Protein AF-R4MJN3-F1 (afdb_monomer_lite)

Organism: NCBI:txid1310114

Sequence (140 aa):
MLSAIGIVPSAPVLVPELAGAAAAELADLGAAVIAAASLLPKSWIAVGTGRADDVVRPTDVGTFAGFGADVRVGLAPQDGDGVAVPVELPLCALLTAWVRGQARPEARAQVHVYASDHGQPARGRQLRAASTGSPIRSGY

Secondary structure (DSSP, 8-state):
-----------GGGSHHHHGGGHHHHHHHHHHHHHHHHTS-SEEEEEEEESS-EEE-TT-EEEGGGGT---EEESS---SS--PPP----HHHHHHHHHHHHH-TT-EEEEEEEETTS-THHHHHHHHHHHHH-------

Structure (mmCIF, N/CA/C/O backbone):
data_AF-R4MJN3-F1
#
_entry.id   AF-R4MJN3-F1
#
loop_
_atom_site.group_PDB
_atom_site.id
_atom_site.type_symbol
_atom_site.label_atom_id
_atom_site.label_alt_id
_atom_site.label_comp_id
_atom_site.label_asym_id
_atom_site.label_entity_id
_atom_site.label_seq_id
_atom_site.pdbx_PDB_ins_code
_atom_site.Cartn_x
_atom_site.Cartn_y
_atom_site.Cartn_z
_atom_site.occupancy
_atom_site.B_iso_or_equiv
_atom_site.auth_seq_id
_atom_site.auth_comp_id
_atom_site.auth_asym_id
_atom_site.auth_atom_id
_atom_site.pdbx_PDB_model_num
ATOM 1 N N . MET A 1 1 ? 4.829 -14.846 13.605 1.00 60.59 1 MET A N 1
ATOM 2 C CA . MET A 1 1 ? 3.644 -15.647 13.226 1.00 60.59 1 MET A CA 1
ATOM 3 C C . MET A 1 1 ? 2.755 -14.814 12.323 1.00 60.59 1 MET A C 1
ATOM 5 O O . MET A 1 1 ? 2.582 -13.635 12.602 1.00 60.59 1 MET A O 1
ATOM 9 N N . LEU A 1 2 ? 2.220 -15.413 11.259 1.00 74.44 2 LEU A N 1
ATOM 10 C CA . LEU A 1 2 ? 1.225 -14.787 10.386 1.00 74.44 2 LEU A CA 1
ATOM 11 C C . LEU A 1 2 ? -0.151 -14.864 11.063 1.00 74.44 2 LEU A C 1
ATOM 13 O O . LEU A 1 2 ? -0.601 -15.964 11.370 1.00 74.44 2 LEU A O 1
ATOM 17 N N . SER A 1 3 ? -0.791 -13.721 11.318 1.00 85.75 3 SER A N 1
ATOM 18 C CA . SER A 1 3 ? -2.069 -13.650 12.049 1.00 85.75 3 SER A CA 1
ATOM 19 C C . SER A 1 3 ? -3.264 -13.216 11.197 1.00 85.75 3 SER A C 1
ATOM 21 O O . SER A 1 3 ? -4.397 -13.487 11.578 1.00 85.75 3 SER A O 1
ATOM 23 N N . ALA A 1 4 ? -3.029 -12.565 10.055 1.00 88.25 4 ALA A N 1
ATOM 24 C CA . ALA A 1 4 ? -4.064 -12.133 9.120 1.00 88.25 4 ALA A CA 1
ATOM 25 C C . ALA A 1 4 ? -3.477 -11.956 7.710 1.00 88.25 4 ALA A C 1
ATOM 27 O O . ALA A 1 4 ? -2.270 -11.753 7.559 1.00 88.25 4 ALA A O 1
ATOM 28 N N . ILE A 1 5 ? -4.331 -12.030 6.686 1.00 89.56 5 ILE A N 1
ATOM 29 C CA . ILE A 1 5 ? -3.978 -11.808 5.277 1.00 89.56 5 ILE A CA 1
ATOM 30 C C . ILE A 1 5 ? -5.045 -10.900 4.661 1.00 89.56 5 ILE A C 1
ATOM 32 O O . ILE A 1 5 ? -6.235 -11.154 4.832 1.00 89.56 5 ILE A O 1
ATOM 36 N N . GLY A 1 6 ? -4.616 -9.872 3.929 1.00 88.94 6 GLY A N 1
ATOM 37 C CA . GLY A 1 6 ? -5.474 -9.034 3.091 1.00 88.94 6 GLY A CA 1
ATOM 38 C C . GLY A 1 6 ? -4.979 -9.052 1.647 1.00 88.94 6 GLY A C 1
ATOM 39 O O . GLY A 1 6 ? -3.772 -9.094 1.411 1.00 88.94 6 GLY A O 1
ATOM 40 N N . ILE A 1 7 ? -5.903 -9.035 0.686 1.00 87.81 7 ILE A N 1
ATOM 41 C CA . ILE A 1 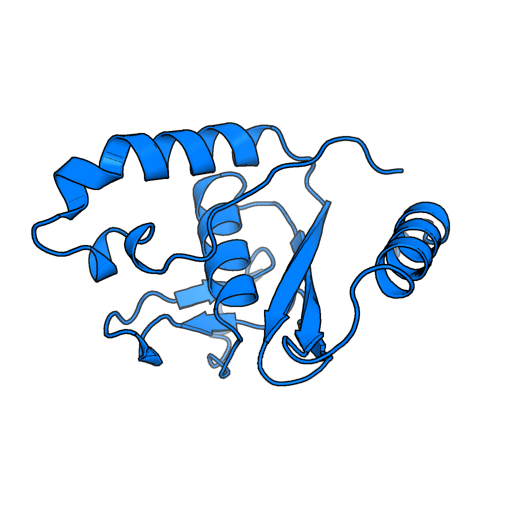7 ? -5.593 -8.926 -0.744 1.00 87.81 7 ILE A CA 1
ATOM 42 C C . ILE A 1 7 ? -6.143 -7.590 -1.223 1.00 87.81 7 ILE A C 1
ATOM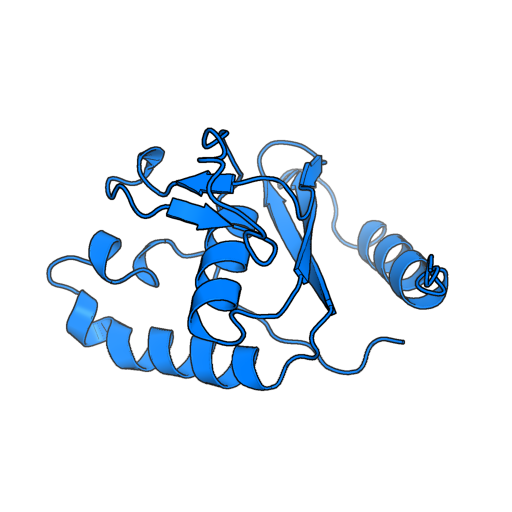 44 O O . ILE A 1 7 ? -7.331 -7.317 -1.064 1.00 87.81 7 ILE A O 1
ATOM 48 N N . VAL A 1 8 ? -5.273 -6.766 -1.799 1.00 87.25 8 VAL A N 1
ATOM 49 C CA . VAL A 1 8 ? -5.613 -5.427 -2.282 1.00 87.25 8 VAL A CA 1
ATOM 50 C C . VAL A 1 8 ? -5.380 -5.373 -3.792 1.00 87.25 8 VAL A C 1
ATOM 52 O O . VAL A 1 8 ? -4.326 -5.825 -4.248 1.00 87.25 8 VAL A O 1
ATOM 55 N N . PRO A 1 9 ? -6.319 -4.828 -4.587 1.00 84.75 9 PRO A N 1
ATOM 56 C CA . PRO A 1 9 ? -6.078 -4.584 -6.003 1.00 84.75 9 PRO A CA 1
ATOM 57 C C . PRO A 1 9 ? -4.886 -3.639 -6.196 1.00 84.75 9 PRO A C 1
ATOM 59 O O . PRO A 1 9 ? -4.833 -2.573 -5.591 1.00 84.75 9 PRO A O 1
ATOM 62 N N . SER A 1 10 ? -3.946 -3.981 -7.081 1.00 79.56 10 SER A N 1
ATOM 63 C CA . SER A 1 10 ? -2.810 -3.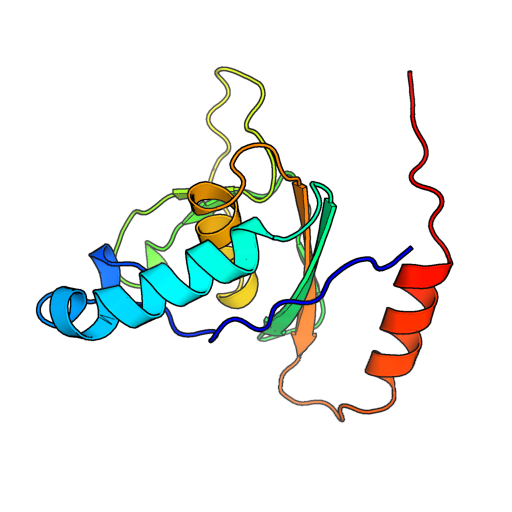102 -7.402 1.00 79.56 10 SER A CA 1
ATOM 64 C C . SER A 1 10 ? -3.185 -2.030 -8.442 1.00 79.56 10 SER A C 1
ATOM 66 O O . SER A 1 10 ? -2.459 -1.829 -9.414 1.00 79.56 10 SER A O 1
ATOM 68 N N . ALA A 1 11 ? -4.340 -1.378 -8.275 1.00 83.62 11 ALA A N 1
ATOM 69 C CA . ALA A 1 11 ? -4.867 -0.381 -9.205 1.00 83.62 11 ALA A CA 1
ATOM 70 C C . ALA A 1 11 ? -4.705 1.042 -8.625 1.00 83.62 11 ALA A C 1
ATOM 72 O O . ALA A 1 11 ? -5.240 1.302 -7.546 1.00 83.62 11 ALA A O 1
ATOM 73 N N . PRO A 1 12 ? -4.020 1.985 -9.312 1.00 82.50 12 PRO A N 1
ATOM 74 C CA . PRO A 1 12 ? -3.791 3.336 -8.782 1.00 82.50 12 PRO A CA 1
ATOM 75 C C . PRO A 1 12 ? -5.087 4.115 -8.533 1.00 82.50 12 PRO A C 1
ATOM 77 O O . PRO A 1 12 ? -5.135 4.956 -7.649 1.00 82.50 12 PRO A O 1
ATOM 80 N N . VAL A 1 13 ? -6.151 3.785 -9.269 1.00 86.38 13 VAL A N 1
ATOM 81 C CA . VAL A 1 13 ? -7.490 4.387 -9.159 1.00 86.38 13 VAL A CA 1
ATOM 82 C C . VAL A 1 13 ? -8.149 4.182 -7.779 1.00 86.38 13 VAL A C 1
ATOM 84 O O . VAL A 1 13 ? -9.164 4.797 -7.488 1.00 86.38 13 VAL A O 1
ATOM 87 N N . LEU A 1 14 ? -7.584 3.338 -6.904 1.00 86.88 14 LEU A N 1
ATOM 88 C CA . LEU A 1 14 ? -7.994 3.280 -5.495 1.00 86.88 14 LEU A CA 1
ATOM 89 C C . LEU A 1 14 ? -7.655 4.566 -4.727 1.00 86.88 14 LEU A C 1
ATOM 91 O O . LEU A 1 14 ? -8.289 4.847 -3.714 1.00 86.88 14 LEU A O 1
ATOM 95 N N . VAL A 1 15 ? -6.667 5.332 -5.195 1.00 90.62 15 VAL A N 1
ATOM 96 C CA . VAL A 1 15 ? -6.314 6.647 -4.658 1.00 90.62 15 VAL A CA 1
ATOM 97 C C . VAL A 1 15 ? -7.288 7.675 -5.253 1.00 90.62 15 VAL A C 1
ATOM 99 O O . VAL A 1 15 ? -7.281 7.853 -6.475 1.00 90.62 15 VAL A O 1
ATOM 102 N N . PRO A 1 16 ? -8.124 8.357 -4.445 1.00 88.69 16 PRO A N 1
ATOM 103 C CA . PRO A 1 16 ? -9.161 9.261 -4.951 1.00 88.69 16 PRO A CA 1
ATOM 104 C C . PRO A 1 16 ? -8.627 10.349 -5.890 1.00 88.69 16 PRO A C 1
ATOM 106 O O . PRO A 1 16 ? -9.242 10.653 -6.910 1.00 88.69 16 PRO A O 1
ATOM 109 N N . GLU A 1 17 ? -7.442 10.879 -5.591 1.00 90.69 17 GLU A N 1
ATOM 110 C CA . GLU A 1 17 ? -6.749 11.899 -6.378 1.00 90.69 17 GLU A CA 1
ATOM 111 C C . GLU A 1 17 ? -6.363 11.410 -7.783 1.00 90.69 17 GLU A C 1
ATOM 113 O O . GLU A 1 17 ? -6.220 12.220 -8.697 1.00 90.69 17 GLU A O 1
ATOM 118 N N . LEU A 1 18 ? -6.230 10.093 -7.975 1.00 89.19 18 LEU A N 1
ATOM 119 C CA . LEU A 1 18 ? -5.953 9.460 -9.267 1.00 89.19 18 LEU A CA 1
ATOM 120 C C . LEU A 1 18 ? -7.224 8.993 -9.992 1.00 89.19 18 LEU A C 1
ATOM 122 O O . LEU A 1 18 ? -7.176 8.721 -11.190 1.00 89.19 18 LEU A O 1
ATOM 126 N N . ALA A 1 19 ? -8.356 8.888 -9.292 1.00 85.31 19 ALA A N 1
ATOM 127 C CA . ALA A 1 19 ? -9.618 8.415 -9.861 1.00 85.31 19 ALA A CA 1
ATOM 128 C C . ALA A 1 19 ? -10.406 9.504 -10.606 1.00 85.31 19 ALA A C 1
ATOM 130 O O . ALA A 1 19 ? -11.250 9.194 -11.450 1.00 85.31 19 ALA A O 1
ATOM 131 N N . GLY A 1 20 ? -10.136 10.781 -10.318 1.00 86.75 20 GLY A N 1
ATOM 132 C CA . GLY A 1 20 ? -10.794 11.909 -10.975 1.00 86.75 20 GLY A CA 1
ATOM 133 C C . GLY A 1 20 ? -12.321 11.817 -10.884 1.00 86.75 20 GLY A C 1
ATOM 134 O O . GLY A 1 20 ? -12.878 11.625 -9.805 1.00 86.75 20 GLY A O 1
ATOM 135 N N . ALA A 1 21 ? -13.011 11.918 -12.024 1.00 86.56 21 ALA A N 1
ATOM 136 C CA . ALA A 1 21 ? -14.475 11.849 -12.076 1.00 86.56 21 ALA A CA 1
ATOM 137 C C . ALA A 1 21 ? -15.055 10.499 -11.602 1.00 86.56 21 ALA A C 1
ATOM 139 O O . ALA A 1 21 ? -16.191 10.463 -11.139 1.00 86.56 21 ALA A O 1
ATOM 140 N N . ALA A 1 22 ? -14.279 9.410 -11.665 1.00 84.81 22 ALA A N 1
ATOM 141 C CA . ALA A 1 22 ? -14.705 8.080 -11.227 1.00 84.81 22 ALA A CA 1
ATOM 142 C C . ALA A 1 22 ? -14.506 7.843 -9.717 1.00 84.81 22 ALA A C 1
ATOM 144 O O . ALA A 1 22 ? -14.846 6.775 -9.212 1.00 84.81 22 ALA A O 1
ATOM 145 N N . ALA A 1 23 ? -13.972 8.817 -8.967 1.00 84.75 23 ALA A N 1
ATOM 146 C CA . ALA A 1 23 ? -13.695 8.655 -7.539 1.00 84.75 23 ALA A CA 1
ATOM 147 C C . ALA A 1 23 ? -14.936 8.240 -6.734 1.00 84.75 23 ALA A C 1
ATOM 149 O O . ALA A 1 23 ? -14.837 7.400 -5.844 1.00 84.75 23 ALA A O 1
ATOM 150 N N . ALA A 1 24 ? -16.109 8.786 -7.073 1.00 85.31 24 ALA A N 1
ATOM 151 C CA . ALA A 1 24 ? -17.364 8.428 -6.416 1.00 85.31 24 ALA A CA 1
ATOM 152 C C . ALA A 1 24 ? -17.776 6.970 -6.690 1.00 85.31 24 ALA A C 1
ATOM 154 O O . ALA A 1 24 ? -18.257 6.295 -5.787 1.00 85.31 24 ALA A O 1
ATOM 155 N N . GLU A 1 25 ? -17.545 6.468 -7.906 1.00 88.69 25 GLU A N 1
ATOM 156 C CA . GLU A 1 25 ? -17.866 5.086 -8.290 1.00 88.69 25 GLU A CA 1
ATOM 157 C C . GLU A 1 25 ? -16.954 4.068 -7.589 1.00 88.69 25 GLU A C 1
ATOM 159 O O . GLU A 1 25 ? -17.374 2.952 -7.289 1.00 88.69 25 GLU A O 1
ATOM 164 N N . LEU A 1 26 ? -15.706 4.453 -7.303 1.00 89.12 26 LEU A N 1
ATOM 165 C CA . LEU A 1 26 ? -14.724 3.600 -6.631 1.00 89.12 26 LEU A CA 1
ATOM 166 C C . LEU A 1 26 ? -14.643 3.810 -5.114 1.00 89.12 26 LEU A C 1
ATOM 168 O O . LEU A 1 26 ? -13.900 3.085 -4.447 1.00 89.12 26 LEU A O 1
ATOM 172 N N . ALA A 1 27 ? -15.405 4.753 -4.556 1.00 89.31 27 ALA A N 1
ATOM 173 C CA . ALA A 1 27 ? -15.360 5.086 -3.135 1.00 89.31 27 ALA A CA 1
ATOM 174 C C . ALA A 1 27 ? -15.645 3.863 -2.249 1.00 89.31 27 ALA A C 1
ATOM 176 O O . ALA A 1 27 ? -14.895 3.600 -1.307 1.00 89.31 27 ALA A O 1
ATOM 177 N N . ASP A 1 28 ? -16.658 3.067 -2.600 1.00 91.00 28 ASP A N 1
ATOM 178 C CA . ASP A 1 28 ? -17.023 1.859 -1.853 1.00 91.00 28 ASP A CA 1
ATOM 179 C C . ASP A 1 28 ? -15.920 0.792 -1.907 1.00 91.00 28 ASP A C 1
ATOM 181 O O . ASP A 1 28 ? -15.633 0.133 -0.905 1.00 91.00 28 ASP A O 1
ATOM 185 N N . LEU A 1 29 ? -15.243 0.650 -3.053 1.00 90.88 29 LEU A N 1
ATOM 186 C CA . LEU A 1 29 ? -14.115 -0.272 -3.198 1.00 90.88 29 LEU A CA 1
ATOM 187 C C . LEU A 1 29 ? -12.917 0.179 -2.350 1.00 90.88 29 LEU A C 1
ATOM 189 O O . LEU A 1 29 ? -12.322 -0.636 -1.641 1.00 90.88 29 LEU A O 1
ATOM 193 N N . GLY A 1 30 ? -12.578 1.470 -2.393 1.00 92.50 30 GLY A N 1
ATOM 194 C CA . GLY A 1 30 ? -11.529 2.054 -1.557 1.00 92.50 30 GLY A CA 1
ATOM 195 C C . GLY A 1 30 ? -11.832 1.882 -0.067 1.00 92.50 30 GLY A C 1
ATOM 196 O O . GLY A 1 30 ? -10.977 1.419 0.691 1.00 92.50 30 GLY A O 1
ATOM 197 N N . ALA A 1 31 ? -13.072 2.154 0.345 1.00 93.81 31 ALA A N 1
ATOM 198 C CA . ALA A 1 31 ? -13.531 1.968 1.717 1.00 93.81 31 ALA A CA 1
ATOM 199 C C . ALA A 1 31 ? -13.434 0.501 2.163 1.00 93.81 31 ALA A C 1
ATOM 201 O O . ALA A 1 31 ? -12.947 0.227 3.260 1.00 93.81 31 ALA A O 1
ATOM 202 N N . ALA A 1 32 ? -13.820 -0.451 1.308 1.00 94.50 32 ALA A N 1
ATOM 203 C CA . ALA A 1 32 ? -13.711 -1.878 1.603 1.00 94.50 32 ALA A CA 1
ATOM 204 C C . ALA A 1 32 ? -12.249 -2.328 1.777 1.00 94.50 32 ALA A C 1
ATOM 206 O O . ALA A 1 32 ? -11.939 -3.081 2.703 1.00 94.50 32 ALA A O 1
ATOM 207 N N . VAL A 1 33 ? -11.336 -1.835 0.932 1.00 94.81 33 VAL A N 1
ATOM 208 C CA . VAL A 1 33 ? -9.890 -2.093 1.050 1.00 94.81 33 VAL A CA 1
ATOM 209 C C . VAL A 1 33 ? -9.343 -1.560 2.374 1.00 94.81 33 VAL A C 1
ATOM 211 O O . VAL A 1 33 ? -8.657 -2.290 3.093 1.00 94.81 33 VAL A O 1
ATOM 214 N N . ILE A 1 34 ? -9.662 -0.310 2.720 1.00 95.81 34 ILE A N 1
ATOM 215 C CA . ILE A 1 34 ? -9.211 0.327 3.965 1.00 95.81 34 ILE A CA 1
ATOM 216 C C . ILE A 1 34 ? -9.777 -0.422 5.178 1.00 95.81 34 ILE A C 1
ATOM 218 O O . ILE A 1 34 ? -9.038 -0.734 6.113 1.00 95.81 34 ILE A O 1
ATOM 222 N N . ALA A 1 35 ? -11.061 -0.787 5.143 1.00 95.25 35 ALA A N 1
ATOM 223 C CA . ALA A 1 35 ? -11.708 -1.552 6.201 1.00 95.25 35 ALA A CA 1
ATOM 224 C C . ALA A 1 35 ? -11.042 -2.923 6.399 1.00 95.25 35 ALA A C 1
ATOM 226 O O . ALA A 1 35 ? -10.706 -3.279 7.528 1.00 95.25 35 ALA A O 1
ATOM 227 N N . ALA A 1 36 ? -10.770 -3.665 5.323 1.00 93.69 36 ALA A N 1
ATOM 228 C CA . ALA A 1 36 ? -10.076 -4.948 5.400 1.00 93.69 36 ALA A CA 1
ATOM 229 C C . ALA A 1 36 ? -8.651 -4.799 5.960 1.00 93.69 36 ALA A C 1
ATOM 231 O O . ALA A 1 36 ? -8.249 -5.545 6.854 1.00 93.69 36 ALA A O 1
ATOM 232 N N . ALA A 1 37 ? -7.897 -3.804 5.488 1.00 94.81 37 ALA A N 1
ATOM 233 C CA . ALA A 1 37 ? -6.540 -3.540 5.957 1.00 94.81 37 ALA A CA 1
ATOM 234 C C . ALA A 1 37 ? -6.492 -3.089 7.425 1.00 94.81 37 ALA A C 1
ATOM 236 O O . ALA A 1 37 ? -5.518 -3.366 8.127 1.00 94.81 37 ALA A O 1
ATOM 237 N N . SER A 1 38 ? -7.558 -2.459 7.927 1.00 95.19 38 SER A N 1
ATOM 238 C CA . SER A 1 38 ? -7.663 -2.079 9.337 1.00 95.19 38 SER A CA 1
ATOM 239 C C . SER A 1 38 ? -7.664 -3.301 10.261 1.00 95.19 38 SER A C 1
ATOM 241 O O . SER A 1 38 ? -7.287 -3.195 11.421 1.00 95.19 38 SER A O 1
ATOM 243 N N . LEU A 1 39 ? -8.001 -4.495 9.773 1.00 94.56 39 LEU A N 1
ATOM 244 C CA . LEU A 1 39 ? -7.979 -5.721 10.576 1.00 94.56 39 LEU A CA 1
ATOM 245 C C . LEU A 1 39 ? -6.567 -6.319 10.723 1.00 94.56 39 LEU A C 1
ATOM 247 O O . LEU A 1 39 ? -6.370 -7.248 11.507 1.00 94.56 39 LEU A O 1
ATOM 251 N N . LEU A 1 40 ? -5.577 -5.803 9.985 1.00 95.00 40 LEU A N 1
ATOM 252 C CA . LEU A 1 40 ? -4.205 -6.309 10.002 1.00 95.00 40 LEU A CA 1
ATOM 253 C C . LEU A 1 40 ? -3.432 -5.856 11.260 1.00 95.00 40 LEU A C 1
ATOM 255 O O . LEU A 1 40 ? -3.692 -4.778 11.804 1.00 95.00 40 LEU A O 1
ATOM 259 N N . PRO A 1 41 ? -2.449 -6.654 11.732 1.00 93.88 41 PRO A N 1
ATOM 260 C CA . PRO A 1 41 ? -1.589 -6.299 12.869 1.00 93.88 41 PRO A CA 1
ATOM 261 C C . PRO A 1 41 ? -0.667 -5.112 12.547 1.00 93.88 41 PRO A C 1
ATOM 263 O O . PRO A 1 41 ? -0.584 -4.689 11.410 1.00 93.88 41 PRO A O 1
ATOM 266 N N . LYS A 1 42 ? 0.113 -4.593 13.503 1.00 94.06 42 LYS A N 1
ATOM 267 C CA . LYS A 1 42 ? 1.006 -3.432 13.260 1.00 94.06 42 LYS A CA 1
ATOM 268 C C . LYS A 1 42 ? 2.251 -3.716 12.400 1.00 94.06 42 LYS A C 1
ATOM 270 O O . LYS A 1 42 ? 2.977 -2.782 12.084 1.00 94.06 42 LYS A O 1
ATOM 275 N N . SER A 1 43 ? 2.543 -4.969 12.054 1.00 94.00 43 SER A N 1
ATOM 276 C CA . SER A 1 43 ? 3.714 -5.348 11.248 1.00 94.00 43 SER A CA 1
ATOM 277 C C . SER A 1 43 ? 3.257 -6.081 9.995 1.00 94.00 43 SER A C 1
ATOM 279 O O . SER A 1 43 ? 2.603 -7.120 10.094 1.00 94.00 43 SER A O 1
ATOM 281 N N . TRP A 1 44 ? 3.540 -5.500 8.830 1.00 95.44 44 TRP A N 1
ATOM 282 C CA . TRP A 1 44 ? 3.072 -5.978 7.532 1.00 95.44 44 TRP A CA 1
ATOM 283 C C . TRP A 1 44 ? 4.244 -6.472 6.691 1.00 95.44 44 TRP A C 1
ATOM 285 O O . TRP A 1 44 ? 5.295 -5.834 6.615 1.00 95.44 44 TRP A O 1
ATOM 295 N N . ILE A 1 45 ? 4.017 -7.587 6.005 1.00 95.06 45 ILE A N 1
ATOM 296 C CA . ILE A 1 45 ? 4.838 -8.034 4.885 1.00 95.06 45 ILE A CA 1
ATOM 297 C C . ILE A 1 45 ? 3.922 -7.992 3.668 1.00 95.06 45 ILE A C 1
ATOM 299 O O . ILE A 1 45 ? 3.002 -8.803 3.557 1.00 95.06 45 ILE A O 1
ATOM 303 N N . ALA A 1 46 ? 4.141 -7.021 2.791 1.00 94.75 46 ALA A N 1
ATOM 304 C CA . ALA A 1 46 ? 3.426 -6.923 1.532 1.00 94.75 46 ALA A CA 1
ATOM 305 C C . ALA A 1 46 ? 4.199 -7.651 0.437 1.00 94.75 46 ALA A C 1
ATOM 307 O O . ALA A 1 46 ? 5.430 -7.666 0.421 1.00 94.75 46 ALA A O 1
ATOM 308 N N . VAL A 1 47 ? 3.461 -8.251 -0.488 1.00 93.44 47 VAL A N 1
ATOM 309 C CA . VAL A 1 47 ? 4.020 -8.942 -1.645 1.00 93.44 47 VAL A CA 1
ATOM 310 C C . VAL A 1 47 ? 3.338 -8.399 -2.885 1.00 93.44 47 VAL A C 1
ATOM 312 O O . VAL A 1 47 ? 2.112 -8.343 -2.941 1.00 93.44 47 VAL A O 1
ATOM 315 N N . GLY A 1 48 ? 4.128 -8.003 -3.874 1.00 92.12 48 GLY A N 1
ATOM 316 C CA . GLY A 1 48 ? 3.620 -7.490 -5.137 1.00 92.12 48 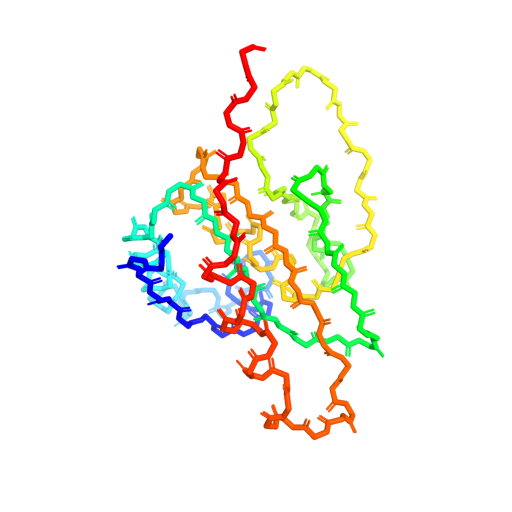GLY A CA 1
ATOM 317 C C . GLY A 1 48 ? 4.583 -7.743 -6.283 1.00 92.12 48 GLY A C 1
ATOM 318 O O . GLY A 1 48 ? 5.624 -8.378 -6.114 1.00 92.12 48 GLY A O 1
ATOM 319 N N . THR A 1 49 ? 4.217 -7.256 -7.462 1.00 90.56 49 THR A N 1
ATOM 320 C CA . THR A 1 49 ? 5.012 -7.422 -8.678 1.00 90.56 49 THR A CA 1
ATOM 321 C C . THR A 1 49 ? 5.630 -6.105 -9.127 1.00 90.56 49 THR A C 1
ATOM 323 O O . THR A 1 49 ? 5.069 -5.031 -8.911 1.00 90.56 49 THR A O 1
ATOM 326 N N . GLY A 1 50 ? 6.778 -6.192 -9.791 1.00 89.00 50 GLY A N 1
ATOM 327 C CA . GLY A 1 50 ? 7.486 -5.047 -10.350 1.00 89.00 50 GLY A CA 1
ATOM 328 C C . GLY A 1 50 ? 8.322 -5.426 -11.567 1.00 89.00 50 GLY A C 1
ATOM 329 O O . GLY A 1 50 ? 8.172 -6.513 -12.131 1.00 89.00 50 GLY A O 1
ATOM 330 N N . ARG A 1 51 ? 9.197 -4.500 -11.976 1.00 86.38 51 ARG A N 1
ATOM 331 C CA . ARG A 1 51 ? 10.133 -4.694 -13.098 1.00 86.38 51 ARG A CA 1
ATOM 332 C C . ARG A 1 51 ? 11.289 -5.636 -12.751 1.00 86.38 51 ARG A C 1
ATOM 334 O O . ARG A 1 51 ? 11.835 -6.274 -13.638 1.00 86.38 51 ARG A O 1
ATOM 341 N N . ALA A 1 52 ? 11.666 -5.706 -11.478 1.00 87.81 52 ALA A N 1
ATOM 342 C CA . ALA A 1 52 ? 12.740 -6.547 -10.971 1.00 87.81 52 ALA A CA 1
ATOM 343 C C . ALA A 1 52 ? 12.374 -7.073 -9.577 1.00 87.81 52 ALA A C 1
ATOM 345 O O . ALA A 1 52 ? 11.499 -6.510 -8.913 1.00 87.81 52 ALA A O 1
ATOM 346 N N . ASP A 1 53 ? 13.039 -8.151 -9.155 1.00 90.81 53 ASP A N 1
ATOM 347 C CA . ASP A 1 53 ? 12.973 -8.616 -7.770 1.00 90.81 53 ASP A CA 1
ATOM 348 C C . ASP A 1 53 ? 13.624 -7.554 -6.860 1.00 90.81 53 ASP A C 1
ATOM 350 O O . ASP A 1 53 ? 14.741 -7.111 -7.133 1.00 90.81 53 ASP A O 1
ATOM 354 N N . ASP A 1 54 ? 12.934 -7.139 -5.796 1.00 93.19 54 ASP A N 1
ATOM 355 C CA . ASP A 1 54 ? 13.411 -6.098 -4.874 1.00 93.19 54 ASP A CA 1
ATOM 356 C C . ASP A 1 54 ? 12.768 -6.220 -3.478 1.00 93.19 54 ASP A C 1
ATOM 358 O O . ASP A 1 54 ? 11.751 -6.895 -3.290 1.00 93.19 54 ASP A O 1
ATOM 362 N N . VAL A 1 55 ? 13.358 -5.562 -2.477 1.00 94.94 55 VAL A N 1
ATOM 363 C CA . VAL A 1 55 ? 12.799 -5.418 -1.129 1.00 94.94 55 VAL A CA 1
ATOM 364 C C . VAL A 1 55 ? 12.792 -3.945 -0.725 1.00 94.94 55 VAL A C 1
ATOM 366 O O . VAL A 1 55 ? 13.825 -3.385 -0.355 1.00 94.94 55 VAL A O 1
ATOM 369 N N . VAL A 1 56 ? 11.600 -3.347 -0.708 1.00 94.50 56 VAL A N 1
ATOM 370 C CA . VAL A 1 56 ? 11.394 -1.955 -0.285 1.00 94.50 56 VAL A CA 1
ATOM 371 C C . VAL A 1 56 ? 11.362 -1.878 1.237 1.00 94.50 56 VAL A C 1
ATOM 373 O O . VAL A 1 56 ? 10.647 -2.641 1.904 1.00 94.50 56 VAL A O 1
ATOM 376 N N . ARG A 1 57 ? 12.155 -0.967 1.803 1.00 91.56 57 ARG A N 1
ATOM 377 C CA . ARG A 1 57 ? 12.365 -0.848 3.247 1.00 91.56 57 ARG A CA 1
ATOM 378 C C . ARG A 1 57 ? 11.260 -0.011 3.898 1.00 91.56 57 ARG A C 1
ATOM 380 O O . ARG A 1 57 ? 10.756 0.923 3.285 1.00 91.56 57 ARG A O 1
ATOM 387 N N . PRO A 1 58 ? 10.946 -0.252 5.186 1.00 89.06 58 PRO A N 1
ATOM 388 C CA . PRO A 1 58 ? 9.970 0.561 5.915 1.00 89.06 58 PRO A CA 1
ATOM 389 C C . PRO A 1 58 ? 10.299 2.062 5.981 1.00 89.06 58 PRO A C 1
ATOM 391 O O . PRO A 1 58 ? 9.406 2.871 6.207 1.00 89.06 58 PRO A O 1
ATOM 394 N N . THR A 1 59 ? 11.572 2.434 5.825 1.00 88.75 59 THR A N 1
ATOM 395 C CA . THR A 1 59 ? 12.048 3.826 5.831 1.00 88.75 59 THR A CA 1
ATOM 396 C C . THR A 1 59 ? 11.832 4.552 4.507 1.00 88.75 59 THR A C 1
ATOM 398 O O . THR A 1 59 ? 11.975 5.771 4.468 1.00 88.75 59 THR A O 1
ATOM 401 N N . ASP A 1 60 ? 11.520 3.824 3.433 1.00 90.31 60 ASP A N 1
ATOM 402 C CA . ASP A 1 60 ? 11.377 4.410 2.108 1.00 90.31 60 ASP A CA 1
ATOM 403 C C . ASP A 1 60 ? 10.043 5.167 2.008 1.00 90.31 60 ASP A C 1
ATOM 405 O O . ASP A 1 60 ? 8.988 4.707 2.466 1.00 90.31 60 ASP A O 1
ATOM 409 N N . VAL A 1 61 ? 10.104 6.352 1.402 1.00 93.12 61 VAL A N 1
ATOM 410 C CA . VAL A 1 61 ? 8.953 7.214 1.115 1.00 93.12 61 VAL A CA 1
ATOM 411 C C . VAL A 1 61 ? 8.806 7.312 -0.394 1.00 93.12 61 VAL A C 1
ATOM 413 O O . VAL A 1 61 ? 9.791 7.488 -1.105 1.00 93.12 61 VAL A O 1
ATOM 416 N N . GLY A 1 62 ? 7.577 7.198 -0.884 1.00 94.81 62 GLY A N 1
ATOM 417 C CA . GLY A 1 62 ? 7.249 7.334 -2.297 1.00 94.81 62 GLY A CA 1
ATOM 418 C C . GLY A 1 62 ? 6.199 8.409 -2.536 1.00 94.81 62 GLY A C 1
ATOM 419 O O . GLY A 1 62 ? 5.628 8.979 -1.604 1.00 94.81 62 GLY A O 1
ATOM 420 N N . THR A 1 63 ? 5.932 8.681 -3.808 1.00 95.44 63 THR A N 1
ATOM 421 C CA . THR A 1 63 ? 4.848 9.568 -4.238 1.00 95.44 63 THR A CA 1
ATOM 422 C C . THR A 1 63 ? 4.136 8.982 -5.451 1.00 95.44 63 THR A C 1
ATOM 424 O O . THR A 1 63 ? 4.751 8.313 -6.284 1.00 95.44 63 THR A O 1
ATOM 427 N N . PHE A 1 64 ? 2.842 9.266 -5.572 1.00 94.31 64 PHE A N 1
ATOM 428 C CA . PHE A 1 64 ? 2.065 8.976 -6.774 1.00 94.31 64 PHE A CA 1
ATOM 429 C C . PHE A 1 64 ? 2.294 9.993 -7.907 1.00 94.31 64 PHE A C 1
ATOM 431 O O . PHE A 1 64 ? 1.600 9.929 -8.921 1.00 94.31 64 PHE A O 1
ATOM 438 N N . ALA A 1 65 ? 3.266 10.910 -7.791 1.00 91.50 65 ALA A N 1
ATOM 439 C CA . ALA A 1 65 ? 3.519 11.936 -8.807 1.00 91.50 65 ALA A CA 1
ATOM 440 C C . ALA A 1 65 ? 3.763 11.339 -10.208 1.00 91.50 65 ALA A C 1
ATOM 442 O O . ALA A 1 65 ? 3.282 11.883 -11.200 1.00 91.50 65 ALA A O 1
ATOM 443 N N . GLY A 1 66 ? 4.405 10.166 -10.292 1.00 87.50 66 GLY A N 1
ATOM 444 C CA . GLY A 1 66 ? 4.582 9.418 -11.548 1.00 87.50 66 GLY A CA 1
ATOM 445 C C . GLY A 1 66 ? 3.284 8.880 -12.176 1.00 87.50 66 GLY A C 1
ATOM 446 O O . GLY A 1 66 ? 3.297 8.450 -13.325 1.00 87.50 66 GLY A O 1
ATOM 447 N N . PHE A 1 67 ? 2.169 8.923 -11.443 1.00 86.19 67 PHE A N 1
ATOM 448 C CA . PHE A 1 67 ? 0.823 8.532 -11.875 1.00 86.19 67 PHE A CA 1
ATOM 449 C C . PHE A 1 67 ? -0.121 9.730 -12.054 1.00 86.19 67 PHE A C 1
ATOM 451 O O . PHE A 1 67 ? -1.260 9.537 -12.469 1.00 86.19 67 PHE A O 1
ATOM 458 N N . GLY A 1 68 ? 0.340 10.956 -11.776 1.00 89.06 68 GLY A N 1
ATOM 459 C CA . GLY A 1 68 ? -0.422 12.188 -11.999 1.00 89.06 68 GLY A CA 1
ATOM 460 C C . GLY A 1 68 ? -0.944 12.895 -10.745 1.00 89.06 68 GLY A C 1
ATOM 461 O O . GLY A 1 68 ? -1.603 13.921 -10.891 1.00 89.06 68 GLY A O 1
ATOM 462 N N . ALA A 1 69 ? -0.639 12.417 -9.531 1.00 90.62 69 ALA A N 1
ATOM 463 C CA . ALA A 1 69 ? -1.019 13.095 -8.284 1.00 90.62 69 ALA A CA 1
ATOM 464 C C . ALA A 1 69 ? 0.130 13.103 -7.266 1.00 90.62 69 ALA A C 1
ATOM 466 O O . ALA A 1 69 ? 0.664 12.048 -6.941 1.00 90.62 69 ALA A O 1
ATOM 467 N N . ASP A 1 70 ? 0.496 14.265 -6.713 1.00 92.56 70 ASP A N 1
ATOM 468 C CA . ASP A 1 70 ? 1.561 14.364 -5.696 1.00 92.56 70 ASP A CA 1
ATOM 469 C C . ASP A 1 70 ? 1.069 13.956 -4.296 1.00 92.56 70 ASP A C 1
ATOM 471 O O . ASP A 1 70 ? 1.003 14.749 -3.358 1.00 92.56 70 ASP A O 1
ATOM 475 N N . VAL A 1 71 ? 0.687 12.686 -4.168 1.00 94.00 71 VAL A N 1
ATOM 476 C CA . VAL A 1 71 ? 0.303 12.064 -2.899 1.00 94.00 71 VAL A CA 1
ATOM 477 C C . VAL A 1 71 ? 1.515 11.322 -2.347 1.00 94.00 71 VAL A C 1
ATOM 479 O O . VAL A 1 71 ? 1.902 10.272 -2.865 1.00 94.00 71 VAL A O 1
ATOM 482 N N . ARG A 1 72 ? 2.124 11.869 -1.290 1.00 94.31 72 ARG A N 1
ATOM 483 C CA . ARG A 1 72 ? 3.260 11.247 -0.593 1.00 94.31 72 ARG A CA 1
ATOM 484 C C . ARG A 1 72 ? 2.795 10.164 0.369 1.00 94.31 72 ARG A C 1
ATOM 486 O O . ARG A 1 72 ? 1.828 10.347 1.104 1.00 94.31 72 ARG A O 1
ATOM 493 N N . VAL A 1 73 ? 3.521 9.052 0.394 1.00 95.25 73 VAL A N 1
ATOM 494 C CA . VAL A 1 73 ? 3.194 7.870 1.198 1.00 95.25 73 VAL A CA 1
ATOM 495 C C . VAL A 1 73 ? 4.452 7.229 1.773 1.00 95.25 73 VAL A C 1
ATOM 497 O O . VAL A 1 73 ? 5.501 7.217 1.135 1.00 95.25 73 VAL A O 1
ATOM 500 N N . GLY A 1 74 ? 4.347 6.681 2.984 1.00 94.94 74 GLY A N 1
ATOM 501 C CA . GLY A 1 74 ? 5.457 6.036 3.688 1.00 94.94 74 GLY A CA 1
ATOM 502 C C . GLY A 1 74 ? 5.078 4.670 4.252 1.00 94.94 74 GLY A C 1
ATOM 503 O O . GLY A 1 74 ? 3.923 4.423 4.607 1.00 94.94 74 GLY A O 1
ATOM 504 N N . LEU A 1 75 ? 6.065 3.778 4.346 1.00 95.25 75 LEU A N 1
ATOM 505 C CA . LEU A 1 75 ? 5.884 2.404 4.828 1.00 95.25 75 LEU A CA 1
ATOM 506 C C . LEU A 1 75 ? 6.019 2.256 6.356 1.00 95.25 75 LEU A C 1
ATOM 508 O O . LEU A 1 75 ? 5.791 1.174 6.897 1.00 95.25 75 LEU A O 1
ATOM 512 N N . ALA A 1 76 ? 6.337 3.326 7.078 1.00 94.31 76 ALA A N 1
ATOM 513 C CA . ALA A 1 76 ? 6.420 3.363 8.536 1.00 94.31 76 ALA A CA 1
ATOM 514 C C . ALA A 1 76 ? 5.920 4.713 9.079 1.00 94.31 76 ALA A C 1
ATOM 516 O O . ALA A 1 76 ? 5.814 5.671 8.308 1.00 94.31 76 ALA A O 1
ATOM 517 N N . PRO A 1 77 ? 5.623 4.817 10.393 1.00 91.38 77 PRO A N 1
ATOM 518 C CA . PRO A 1 77 ? 5.388 6.108 11.023 1.00 91.38 77 PRO A CA 1
ATOM 519 C C . PRO A 1 77 ? 6.597 7.013 10.778 1.00 91.38 77 PRO A C 1
ATOM 521 O O . PRO A 1 77 ? 7.740 6.564 10.886 1.00 91.38 77 PRO A O 1
ATOM 524 N N . GLN A 1 78 ? 6.340 8.258 10.392 1.00 80.94 78 GLN A N 1
ATOM 525 C CA . GLN A 1 78 ? 7.383 9.266 10.235 1.00 80.94 78 GLN A CA 1
ATOM 526 C C . GLN A 1 78 ? 7.659 9.846 11.626 1.00 80.94 78 GLN A C 1
ATOM 528 O O . GLN A 1 78 ? 6.872 10.635 12.145 1.00 80.94 78 GLN A O 1
ATOM 533 N N . ASP A 1 79 ? 8.743 9.395 12.249 1.00 65.62 79 ASP A N 1
ATOM 534 C CA . ASP A 1 79 ? 9.147 9.820 13.587 1.00 65.62 79 ASP A CA 1
ATOM 535 C C . ASP A 1 79 ? 10.078 11.054 13.460 1.00 65.62 79 ASP A C 1
ATOM 537 O O . ASP A 1 79 ? 11.298 10.921 13.519 1.00 65.62 79 ASP A O 1
ATOM 541 N N . GLY A 1 80 ? 9.523 12.254 13.215 1.00 62.03 80 GLY A N 1
ATOM 542 C CA . GLY A 1 80 ? 10.252 13.539 13.297 1.00 62.03 80 GLY A CA 1
ATOM 543 C C . GLY A 1 80 ? 10.028 14.549 12.157 1.00 62.03 80 GLY A C 1
ATOM 544 O O . GLY A 1 80 ? 9.408 14.240 11.144 1.00 62.03 80 GLY A O 1
ATOM 545 N N . ASP A 1 81 ? 10.590 15.756 12.319 1.00 56.50 81 ASP A N 1
ATOM 546 C CA . ASP A 1 81 ? 10.485 16.910 11.393 1.00 56.50 81 ASP A CA 1
ATOM 547 C C . ASP A 1 81 ? 11.308 16.761 10.091 1.00 56.50 81 ASP A C 1
ATOM 549 O O . ASP A 1 81 ? 11.369 17.668 9.257 1.00 56.50 81 ASP A O 1
ATOM 553 N N . GLY A 1 82 ? 11.984 15.624 9.909 1.00 62.66 82 GLY A N 1
ATOM 554 C CA . GLY A 1 82 ? 12.791 15.345 8.727 1.00 62.66 82 GLY A CA 1
ATOM 555 C C . GLY A 1 82 ? 11.917 14.972 7.533 1.00 62.66 82 GLY A C 1
ATOM 556 O O . GLY A 1 82 ? 11.344 13.887 7.497 1.00 62.66 82 GLY A O 1
ATOM 557 N N . VAL A 1 83 ? 11.853 15.841 6.522 1.00 67.12 83 VAL A N 1
ATOM 558 C CA . VAL A 1 83 ? 11.178 15.529 5.255 1.00 67.12 83 VAL A CA 1
ATOM 559 C C . VAL A 1 83 ? 12.020 14.508 4.488 1.00 67.12 83 VAL A C 1
ATOM 561 O O . VAL A 1 83 ? 13.005 14.864 3.840 1.00 67.12 83 VAL A O 1
ATOM 564 N N . ALA A 1 84 ? 11.650 13.230 4.566 1.00 81.00 84 ALA A N 1
ATOM 565 C CA . ALA A 1 84 ? 12.257 12.198 3.737 1.00 81.00 84 ALA A CA 1
ATOM 566 C C . ALA A 1 84 ? 12.033 12.523 2.250 1.00 81.00 84 ALA A C 1
ATOM 568 O O . ALA A 1 84 ? 10.916 12.835 1.828 1.00 81.00 84 ALA A O 1
ATOM 569 N N . VAL A 1 85 ? 13.105 12.464 1.457 1.00 86.56 85 VAL A N 1
ATOM 570 C CA . VAL A 1 85 ? 13.040 12.692 0.009 1.00 86.56 85 VAL A CA 1
ATOM 571 C C . VAL A 1 85 ? 12.350 11.487 -0.639 1.00 86.56 85 VAL A C 1
ATOM 573 O O . VAL A 1 85 ? 12.846 10.371 -0.467 1.00 86.56 85 VAL A O 1
ATOM 576 N N . PRO A 1 86 ? 11.230 11.671 -1.368 1.00 90.19 86 PRO A N 1
ATOM 577 C CA . PRO A 1 86 ? 10.576 10.564 -2.048 1.00 90.19 86 PRO A CA 1
ATOM 578 C C . PRO A 1 86 ? 11.501 9.915 -3.080 1.00 90.19 86 PRO A C 1
ATOM 580 O O . PRO A 1 86 ? 12.137 10.608 -3.875 1.00 90.19 86 PRO A O 1
ATOM 583 N N . VAL A 1 87 ? 11.538 8.586 -3.088 1.00 92.75 87 VAL A N 1
ATOM 584 C CA . VAL A 1 87 ? 12.224 7.776 -4.099 1.00 92.75 87 VAL A CA 1
ATOM 585 C C . VAL A 1 87 ? 11.205 7.133 -5.040 1.00 92.75 87 VAL A C 1
ATOM 587 O O . VAL A 1 87 ? 10.016 7.035 -4.723 1.00 92.75 87 VAL A O 1
ATOM 590 N N . GLU A 1 88 ? 11.656 6.696 -6.217 1.00 91.38 88 GLU A N 1
ATOM 591 C CA . GLU A 1 88 ? 10.807 5.915 -7.118 1.00 91.38 88 GLU A CA 1
ATOM 592 C C . GLU A 1 88 ? 10.532 4.545 -6.490 1.00 91.38 88 GLU A C 1
ATOM 594 O O . GLU A 1 88 ? 11.455 3.778 -6.218 1.00 91.38 88 GLU A O 1
ATOM 599 N N . LEU A 1 89 ? 9.254 4.246 -6.256 1.00 93.06 89 LEU A N 1
ATOM 600 C CA . LEU A 1 89 ? 8.801 2.976 -5.700 1.00 93.06 89 LEU A CA 1
ATOM 601 C C . LEU A 1 89 ? 7.849 2.277 -6.679 1.00 93.06 89 LEU A C 1
ATOM 603 O O . LEU A 1 89 ? 7.056 2.944 -7.351 1.00 93.06 89 LEU A O 1
ATOM 607 N N . PRO A 1 90 ? 7.862 0.934 -6.740 1.00 93.06 90 PRO A N 1
ATOM 608 C CA . PRO A 1 90 ? 6.899 0.197 -7.544 1.00 93.06 90 PRO A CA 1
ATOM 609 C C . PRO A 1 90 ? 5.475 0.406 -7.018 1.00 93.06 90 PRO A C 1
ATOM 611 O O . PRO A 1 90 ? 5.253 0.592 -5.819 1.00 93.06 90 PRO A O 1
ATOM 614 N N . LEU A 1 91 ? 4.487 0.315 -7.911 1.00 92.56 91 LEU A N 1
ATOM 615 C CA . LEU A 1 91 ? 3.084 0.605 -7.593 1.00 92.56 91 LEU A CA 1
ATOM 616 C C . LEU A 1 91 ? 2.550 -0.204 -6.401 1.00 92.56 91 LEU A C 1
ATOM 618 O O . LEU A 1 91 ? 1.825 0.336 -5.568 1.00 92.56 91 LEU A O 1
ATOM 622 N N . CYS A 1 92 ? 2.936 -1.475 -6.276 1.00 93.88 92 CYS A N 1
ATOM 623 C CA . CYS A 1 92 ? 2.528 -2.297 -5.139 1.00 93.88 92 CYS A CA 1
ATOM 624 C C . CYS A 1 92 ? 3.043 -1.745 -3.799 1.00 93.88 92 CYS A C 1
ATOM 626 O O . CYS A 1 92 ? 2.348 -1.845 -2.789 1.00 93.88 92 CYS A O 1
ATOM 628 N N . ALA A 1 93 ? 4.229 -1.128 -3.780 1.00 95.50 93 ALA A N 1
ATOM 629 C CA . ALA A 1 93 ? 4.776 -0.486 -2.592 1.00 95.50 93 ALA A CA 1
ATOM 630 C C . ALA A 1 93 ? 4.066 0.840 -2.293 1.00 95.50 93 ALA A C 1
ATOM 632 O O . ALA A 1 93 ? 3.699 1.073 -1.143 1.00 95.50 93 ALA A O 1
ATOM 633 N N . LEU A 1 94 ? 3.786 1.653 -3.319 1.00 96.00 94 LEU A N 1
ATOM 634 C CA . LEU A 1 94 ? 3.012 2.891 -3.170 1.00 96.00 94 LEU A CA 1
ATOM 635 C C . LEU A 1 94 ? 1.609 2.623 -2.609 1.00 96.00 94 LEU A C 1
ATOM 637 O O . LEU A 1 94 ? 1.196 3.262 -1.645 1.00 96.00 94 LEU A O 1
ATOM 641 N N . LEU A 1 95 ? 0.895 1.631 -3.151 1.00 95.88 95 LEU A N 1
ATOM 642 C CA . LEU A 1 95 ? -0.424 1.240 -2.649 1.00 95.88 95 LEU A CA 1
ATOM 643 C C . LEU A 1 95 ? -0.356 0.639 -1.247 1.00 95.88 95 LEU A C 1
ATOM 645 O O . LEU A 1 95 ? -1.201 0.961 -0.417 1.00 95.88 95 LEU A O 1
ATOM 649 N N . THR A 1 96 ? 0.658 -0.179 -0.945 1.00 96.44 96 THR A N 1
ATOM 650 C CA . THR A 1 96 ? 0.865 -0.685 0.422 1.00 96.44 96 THR A CA 1
ATOM 651 C C . THR A 1 96 ? 1.025 0.472 1.407 1.00 96.44 96 THR A C 1
ATOM 653 O O . THR A 1 96 ? 0.365 0.487 2.444 1.00 96.44 96 THR A O 1
ATOM 656 N N . ALA A 1 97 ? 1.867 1.454 1.076 1.00 96.19 97 ALA A N 1
ATOM 657 C CA . ALA A 1 97 ? 2.111 2.630 1.903 1.00 96.19 97 ALA A CA 1
ATOM 658 C C . ALA A 1 97 ? 0.849 3.496 2.063 1.00 96.19 97 ALA A C 1
ATOM 660 O O . ALA A 1 97 ? 0.542 3.935 3.172 1.00 96.19 97 ALA A O 1
ATOM 661 N N . TRP A 1 98 ? 0.078 3.683 0.986 1.00 96.56 98 TRP A N 1
ATOM 662 C CA . TRP A 1 98 ? -1.191 4.412 1.011 1.00 96.56 98 TRP A CA 1
ATOM 663 C C . TRP A 1 98 ? -2.234 3.726 1.899 1.00 96.56 98 TRP A C 1
ATOM 665 O O . TRP A 1 98 ? -2.720 4.330 2.852 1.00 96.56 98 TRP A O 1
ATOM 675 N N . VAL A 1 99 ? -2.519 2.440 1.657 1.00 96.50 99 VAL A N 1
ATOM 676 C CA . VAL A 1 99 ? -3.482 1.657 2.449 1.00 96.50 99 VAL A CA 1
ATOM 677 C C . VAL A 1 99 ? -3.075 1.623 3.918 1.00 96.50 99 VAL A C 1
ATOM 679 O O . VAL A 1 99 ? -3.915 1.803 4.796 1.00 96.50 99 VAL A O 1
ATOM 682 N N . ARG A 1 100 ? -1.780 1.448 4.200 1.00 96.00 100 ARG A N 1
ATOM 683 C CA . ARG A 1 100 ? -1.225 1.534 5.553 1.00 96.00 100 ARG A CA 1
ATOM 684 C C . ARG A 1 100 ? -1.513 2.888 6.191 1.00 96.00 100 ARG A C 1
ATOM 686 O O . ARG A 1 100 ? -2.010 2.928 7.311 1.00 96.00 100 ARG A O 1
ATOM 693 N N . GLY A 1 101 ? -1.234 3.979 5.480 1.00 95.75 101 GLY A N 1
ATOM 694 C CA . GLY A 1 101 ? -1.475 5.339 5.956 1.00 95.75 101 GLY A CA 1
ATOM 695 C C . GLY A 1 101 ? -2.946 5.627 6.258 1.00 95.75 101 GLY A C 1
ATOM 696 O O . GLY A 1 101 ? -3.220 6.340 7.212 1.00 95.75 101 GLY A O 1
ATOM 697 N N . GLN A 1 102 ? -3.875 5.038 5.502 1.00 96.19 102 GLN A N 1
ATOM 698 C CA . GLN A 1 102 ? -5.316 5.211 5.714 1.00 96.19 102 GLN A CA 1
ATOM 699 C C . GLN A 1 102 ? -5.875 4.300 6.818 1.00 96.19 102 GLN A C 1
ATOM 701 O O . GLN A 1 102 ? -6.678 4.729 7.640 1.00 96.19 102 GLN A O 1
ATOM 706 N N . ALA A 1 103 ? -5.466 3.030 6.844 1.00 96.19 103 ALA A N 1
ATOM 707 C CA . ALA A 1 103 ? -6.095 2.012 7.684 1.00 96.19 103 ALA A CA 1
ATOM 708 C C . ALA A 1 103 ? -5.429 1.836 9.057 1.00 96.19 103 ALA A C 1
ATOM 710 O O . ALA A 1 103 ? -6.105 1.521 10.038 1.00 96.19 103 ALA A O 1
ATOM 711 N N . ARG A 1 104 ? -4.097 1.974 9.122 1.00 95.38 104 ARG A N 1
ATOM 712 C CA . ARG A 1 104 ? -3.268 1.770 10.324 1.00 95.38 104 ARG A CA 1
ATOM 713 C C . ARG A 1 104 ? -2.038 2.698 10.291 1.00 95.38 104 ARG A C 1
ATOM 715 O O . ARG A 1 104 ? -0.922 2.220 10.050 1.00 95.38 104 ARG A O 1
ATOM 722 N N . PRO A 1 105 ? -2.202 4.013 10.541 1.00 94.94 105 PRO A N 1
ATOM 723 C CA . PRO A 1 105 ? -1.119 5.001 10.480 1.00 94.94 105 PRO A CA 1
ATOM 724 C C . PRO A 1 105 ? 0.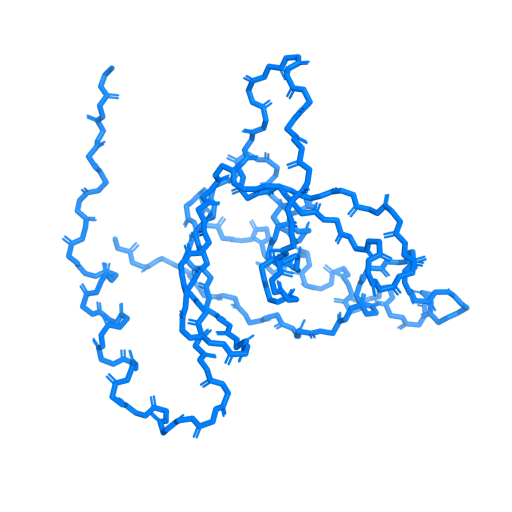044 4.760 11.455 1.00 94.94 105 PRO A C 1
ATOM 726 O O . PRO A 1 105 ? 1.054 5.457 11.386 1.00 94.94 105 PRO A O 1
ATOM 729 N N . GLU A 1 106 ? -0.071 3.799 12.367 1.00 94.12 106 GLU A N 1
ATOM 730 C CA . GLU A 1 106 ? 0.954 3.344 13.305 1.00 94.12 106 GLU A CA 1
ATOM 731 C C . GLU A 1 106 ? 1.699 2.073 12.846 1.00 94.12 106 GLU A C 1
ATOM 733 O O . GLU A 1 106 ? 2.728 1.719 13.423 1.00 94.12 106 GLU A O 1
ATOM 738 N N . ALA A 1 107 ? 1.203 1.366 11.824 1.00 95.25 107 ALA A N 1
ATOM 739 C CA . ALA A 1 107 ? 1.789 0.109 11.354 1.00 95.25 107 ALA A CA 1
ATOM 740 C C . ALA A 1 107 ? 3.120 0.323 10.615 1.00 95.25 107 ALA A C 1
ATOM 742 O O . ALA A 1 107 ? 3.407 1.410 10.130 1.00 95.25 107 ALA A O 1
ATOM 743 N N . ARG A 1 108 ? 3.950 -0.708 10.485 1.00 95.94 108 ARG A N 1
ATOM 744 C CA . ARG A 1 108 ? 5.178 -0.697 9.673 1.00 95.94 108 ARG A CA 1
ATOM 745 C C . ARG A 1 108 ? 5.100 -1.813 8.639 1.00 95.94 108 ARG A C 1
ATOM 747 O O . ARG A 1 108 ? 4.686 -2.920 8.97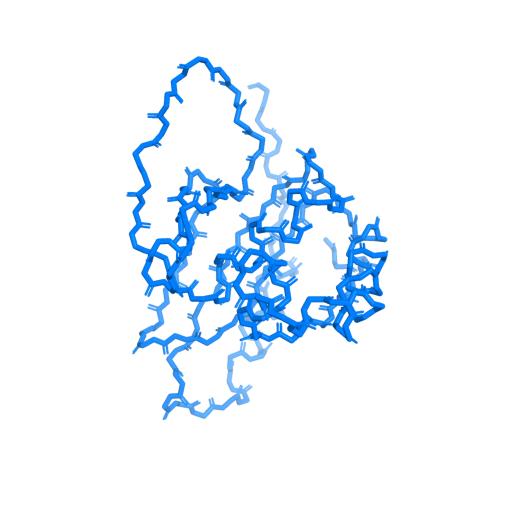8 1.00 95.94 108 ARG A O 1
ATOM 754 N N . ALA A 1 109 ? 5.513 -1.536 7.410 1.00 96.19 109 ALA A N 1
ATOM 755 C CA . ALA A 1 109 ? 5.433 -2.453 6.284 1.00 96.19 109 ALA A CA 1
ATOM 756 C C . ALA A 1 109 ? 6.794 -2.623 5.597 1.00 96.19 109 ALA A C 1
ATOM 758 O O . ALA A 1 109 ? 7.531 -1.663 5.405 1.00 96.19 109 ALA A O 1
ATOM 759 N N . GLN A 1 110 ? 7.111 -3.853 5.204 1.00 96.38 110 GLN A N 1
ATOM 760 C CA . GLN A 1 110 ? 8.170 -4.168 4.243 1.00 96.38 110 GLN A CA 1
ATOM 761 C C . GLN A 1 110 ? 7.517 -4.770 3.000 1.00 96.38 110 GLN A C 1
ATOM 763 O O . GLN A 1 110 ? 6.565 -5.544 3.128 1.00 96.38 110 GLN A O 1
ATOM 768 N N . VAL A 1 111 ? 8.004 -4.420 1.809 1.00 96.31 111 VAL A N 1
ATOM 769 C CA . VAL A 1 111 ? 7.412 -4.889 0.547 1.00 96.31 111 VAL A CA 1
ATOM 770 C C . VAL A 1 111 ? 8.414 -5.765 -0.185 1.00 96.31 111 VAL A C 1
ATOM 772 O O . VAL A 1 111 ? 9.508 -5.313 -0.508 1.00 96.31 111 VAL A O 1
ATOM 775 N N . HIS A 1 112 ? 8.027 -7.002 -0.473 1.00 95.06 112 HIS A N 1
ATOM 776 C CA . HIS A 1 112 ? 8.755 -7.887 -1.372 1.00 95.06 112 HIS A CA 1
ATOM 777 C C . HIS A 1 112 ? 8.164 -7.764 -2.771 1.00 95.06 112 HIS A C 1
ATOM 779 O O . HIS A 1 112 ? 6.981 -8.037 -2.993 1.00 95.06 112 HIS A O 1
ATOM 785 N N . VAL A 1 113 ? 8.999 -7.338 -3.704 1.00 93.31 113 VAL A N 1
ATOM 786 C CA . VAL A 1 113 ? 8.649 -7.127 -5.100 1.00 93.31 113 VAL A CA 1
ATOM 787 C C . VAL A 1 113 ? 9.226 -8.285 -5.887 1.00 93.31 113 VAL A C 1
ATOM 789 O O . VAL A 1 113 ? 10.395 -8.626 -5.722 1.00 93.31 113 VAL A O 1
ATOM 792 N N . TYR A 1 114 ? 8.403 -8.889 -6.734 1.00 90.56 114 TYR A N 1
ATOM 793 C CA . TYR A 1 114 ? 8.839 -9.941 -7.636 1.00 90.56 114 TYR A CA 1
ATOM 794 C C . TYR A 1 114 ? 8.702 -9.506 -9.091 1.00 90.56 114 TYR A C 1
ATOM 796 O O . TYR A 1 114 ? 7.681 -8.942 -9.489 1.00 90.56 114 TYR A O 1
ATOM 804 N N . ALA A 1 115 ? 9.718 -9.791 -9.899 1.00 87.75 115 ALA A N 1
ATOM 805 C CA . ALA A 1 115 ? 9.677 -9.580 -11.335 1.00 87.75 115 ALA A CA 1
ATOM 806 C C . ALA A 1 115 ? 8.486 -10.340 -11.936 1.00 87.75 115 ALA A C 1
ATOM 808 O O . ALA A 1 115 ? 8.295 -11.538 -11.683 1.00 87.75 115 ALA A O 1
ATOM 809 N N . SER A 1 116 ? 7.701 -9.626 -12.740 1.00 76.69 116 SER A N 1
ATOM 810 C CA . SER A 1 116 ? 6.424 -10.089 -13.308 1.00 76.69 116 SER A CA 1
ATOM 811 C C . SER A 1 116 ? 6.590 -11.269 -14.286 1.00 76.69 116 SER A C 1
ATOM 813 O O . SER A 1 116 ? 5.630 -11.957 -14.620 1.00 76.69 116 SER A O 1
ATOM 815 N N . ASP A 1 117 ? 7.829 -11.522 -14.702 1.00 71.81 117 ASP A N 1
ATOM 816 C CA . ASP A 1 117 ? 8.224 -12.321 -15.859 1.00 71.81 117 ASP A CA 1
ATOM 817 C C . ASP A 1 117 ? 8.554 -13.787 -15.493 1.00 71.81 117 ASP A C 1
ATOM 819 O O . ASP A 1 117 ? 8.870 -14.605 -16.353 1.00 71.81 117 ASP A O 1
ATOM 823 N N . HIS A 1 118 ? 8.515 -14.138 -14.204 1.00 57.44 118 HIS A N 1
ATOM 824 C CA . HIS A 1 118 ? 9.075 -15.388 -13.676 1.00 57.44 118 HIS A CA 1
ATOM 825 C C . HIS A 1 118 ? 8.016 -16.276 -12.983 1.00 57.44 118 HIS A C 1
ATOM 827 O O . HIS A 1 118 ? 7.101 -15.787 -12.320 1.00 57.44 118 HIS A O 1
ATOM 833 N N . GLY A 1 119 ? 8.181 -17.604 -13.071 1.00 53.28 119 GLY A N 1
ATOM 834 C CA . GLY A 1 119 ? 7.243 -18.617 -12.561 1.00 53.28 119 GLY A CA 1
ATOM 835 C C . GLY A 1 119 ? 6.959 -18.561 -11.046 1.00 53.28 119 GLY A C 1
ATOM 836 O O . GLY A 1 119 ? 7.858 -18.606 -10.208 1.00 53.28 119 GLY A O 1
ATOM 837 N N . GLN A 1 120 ? 5.670 -18.540 -10.699 1.00 56.66 120 GLN A N 1
ATOM 838 C CA . GLN A 1 120 ? 5.097 -18.287 -9.363 1.00 56.66 120 GLN A CA 1
ATOM 839 C C . GLN A 1 120 ? 5.403 -19.301 -8.216 1.00 56.66 120 GLN A C 1
ATOM 841 O O . GLN A 1 120 ? 5.489 -18.879 -7.060 1.00 56.66 120 GLN A O 1
ATOM 846 N N . PRO A 1 121 ? 5.563 -20.629 -8.426 1.00 54.22 121 PRO A N 1
ATOM 847 C CA . PRO A 1 121 ? 5.446 -21.592 -7.316 1.00 54.22 121 PRO A CA 1
ATOM 848 C C . PRO A 1 121 ? 6.674 -21.716 -6.393 1.00 54.22 121 PRO A C 1
ATOM 850 O O . PRO A 1 121 ? 6.524 -22.089 -5.228 1.00 54.22 121 PRO A O 1
ATOM 853 N N . ALA A 1 122 ? 7.892 -21.410 -6.856 1.00 58.81 122 ALA A N 1
ATOM 854 C CA . ALA A 1 122 ? 9.097 -21.497 -6.016 1.00 58.81 122 ALA A CA 1
ATOM 855 C C . ALA A 1 122 ? 9.157 -20.380 -4.954 1.00 58.81 122 ALA A C 1
ATOM 857 O O . ALA A 1 122 ? 9.609 -20.605 -3.829 1.00 58.81 122 ALA A O 1
ATOM 858 N N . ARG A 1 123 ? 8.620 -19.202 -5.285 1.00 62.66 123 ARG A N 1
ATOM 859 C CA . ARG A 1 123 ? 8.643 -18.002 -4.436 1.00 62.66 123 ARG A CA 1
ATOM 860 C C . ARG A 1 123 ? 7.686 -18.091 -3.252 1.00 62.66 123 ARG A C 1
ATOM 862 O O . ARG A 1 123 ? 8.038 -17.684 -2.147 1.00 62.66 123 ARG A O 1
ATOM 869 N N . GLY A 1 124 ? 6.529 -18.736 -3.429 1.00 60.78 124 GLY A N 1
ATOM 870 C CA . GLY A 1 124 ? 5.588 -18.994 -2.331 1.00 60.78 124 GLY A CA 1
ATOM 871 C C . GLY A 1 124 ? 6.202 -19.801 -1.176 1.00 60.78 124 GLY A C 1
ATOM 872 O O . GLY A 1 124 ? 5.883 -19.561 -0.010 1.00 60.78 124 GLY A O 1
ATOM 873 N N . ARG A 1 125 ? 7.138 -20.719 -1.468 1.00 64.88 125 ARG A N 1
ATOM 874 C CA . ARG A 1 125 ? 7.871 -21.475 -0.434 1.00 64.88 125 ARG A CA 1
ATOM 875 C C . ARG A 1 125 ? 8.891 -20.614 0.318 1.00 64.88 125 ARG A C 1
ATOM 877 O O . ARG A 1 125 ? 8.992 -20.746 1.535 1.00 64.88 125 ARG A O 1
ATOM 884 N N . GLN A 1 126 ? 9.596 -19.718 -0.375 1.00 64.50 126 GLN A N 1
ATOM 885 C CA . GLN A 1 126 ? 10.546 -18.785 0.248 1.00 64.50 126 GLN A CA 1
ATOM 886 C C . GLN A 1 126 ? 9.837 -17.787 1.176 1.00 64.50 126 GLN A C 1
ATOM 888 O O . GLN A 1 126 ? 10.280 -17.579 2.303 1.00 64.50 126 GLN A O 1
ATOM 893 N N . LEU A 1 127 ? 8.688 -17.246 0.754 1.00 62.41 127 LEU A N 1
ATOM 894 C CA . LEU A 1 127 ? 7.857 -16.358 1.580 1.00 62.41 127 LEU A CA 1
ATOM 895 C C . LEU A 1 127 ? 7.368 -17.047 2.857 1.00 62.41 127 LEU A C 1
ATOM 897 O O . LEU A 1 127 ? 7.450 -16.478 3.947 1.00 62.41 127 LEU A O 1
ATOM 901 N N . ARG A 1 128 ? 6.917 -18.305 2.746 1.00 64.06 128 ARG A N 1
ATOM 902 C CA . ARG A 1 128 ? 6.533 -19.104 3.916 1.00 64.06 128 ARG A CA 1
ATOM 903 C C . ARG A 1 128 ? 7.702 -19.231 4.894 1.00 64.06 128 ARG A C 1
ATOM 905 O O . ARG A 1 128 ? 7.514 -18.966 6.077 1.00 64.06 128 ARG A O 1
ATOM 912 N N . ALA A 1 129 ? 8.901 -19.546 4.405 1.00 65.12 129 ALA A N 1
ATOM 913 C CA . ALA A 1 129 ? 10.090 -19.654 5.248 1.00 65.12 129 ALA A CA 1
ATOM 914 C C . ALA A 1 129 ? 10.426 -18.334 5.973 1.00 65.12 129 ALA A C 1
ATOM 916 O O . ALA A 1 129 ? 10.670 -18.352 7.178 1.00 65.12 129 ALA A O 1
ATOM 917 N N . ALA A 1 130 ? 10.346 -17.186 5.289 1.00 61.09 130 ALA A N 1
ATOM 918 C CA . ALA A 1 130 ? 10.581 -15.871 5.898 1.00 61.09 130 ALA A CA 1
ATOM 919 C C . ALA A 1 130 ? 9.543 -15.525 6.985 1.00 61.09 130 ALA A C 1
ATOM 921 O O . ALA A 1 130 ? 9.899 -15.032 8.055 1.00 61.09 130 ALA A O 1
ATOM 922 N N . SER A 1 131 ? 8.266 -15.857 6.756 1.00 62.38 131 SER A N 1
ATOM 923 C CA . SER A 1 131 ? 7.185 -15.628 7.730 1.00 62.38 131 SER A CA 1
ATOM 924 C C . SER A 1 131 ? 7.280 -16.505 8.991 1.00 62.38 131 SER A C 1
ATOM 926 O O . SER A 1 131 ? 6.726 -16.158 10.040 1.00 62.38 131 SER A O 1
ATOM 928 N N . THR A 1 132 ? 7.984 -17.640 8.902 1.00 61.47 132 THR A N 1
ATOM 929 C CA . THR A 1 132 ? 8.223 -18.575 10.014 1.00 61.47 132 THR A CA 1
ATOM 930 C C . THR A 1 132 ? 9.559 -18.313 10.728 1.00 61.47 132 THR A C 1
ATOM 932 O O . THR A 1 132 ? 9.676 -18.630 11.907 1.00 61.47 132 THR A O 1
ATOM 935 N N . GLY A 1 133 ? 10.549 -17.710 10.056 1.00 45.25 133 GLY A N 1
ATOM 936 C CA . GLY A 1 133 ? 11.940 -17.633 10.523 1.00 45.25 133 GLY A CA 1
ATOM 937 C C . GLY A 1 133 ? 12.389 -16.368 11.266 1.00 45.25 133 GLY A C 1
ATOM 938 O O . GLY A 1 133 ? 13.536 -16.331 11.699 1.00 45.25 133 GLY A O 1
ATOM 939 N N . SER A 1 134 ? 11.554 -15.337 11.433 1.00 38.19 134 SER A N 1
ATOM 940 C CA . SER A 1 134 ? 11.989 -14.085 12.077 1.00 38.19 134 SER A CA 1
ATOM 941 C C . SER A 1 134 ? 11.336 -13.882 13.453 1.00 38.19 134 SER A C 1
ATOM 943 O O . SER A 1 134 ? 10.169 -13.478 13.520 1.00 38.19 134 SER A O 1
ATOM 945 N N . PRO A 1 135 ? 12.045 -14.132 14.576 1.00 40.03 135 PRO A N 1
ATOM 946 C CA . PRO A 1 135 ? 11.726 -13.451 15.815 1.00 40.03 135 PRO A CA 1
ATOM 947 C C . PRO A 1 135 ? 12.101 -11.988 15.594 1.00 40.03 135 PRO A C 1
ATOM 949 O O . PRO A 1 135 ? 13.267 -11.655 15.385 1.00 40.03 135 PRO A O 1
ATOM 952 N N . ILE A 1 136 ? 11.090 -11.123 15.591 1.00 45.84 136 ILE A N 1
ATOM 953 C CA . ILE A 1 136 ? 11.258 -9.672 15.554 1.00 45.84 136 ILE A CA 1
ATOM 954 C C . ILE A 1 136 ? 12.186 -9.332 16.720 1.00 45.84 136 ILE A C 1
ATOM 956 O O . ILE A 1 136 ? 11.808 -9.463 17.885 1.00 45.84 136 ILE A O 1
ATOM 960 N N . ARG A 1 137 ? 13.442 -9.005 16.412 1.00 39.84 137 ARG A N 1
ATOM 961 C CA . ARG A 1 137 ? 14.455 -8.722 17.421 1.00 39.84 137 ARG A CA 1
ATOM 962 C C . ARG A 1 137 ? 14.093 -7.369 18.029 1.00 39.84 137 ARG A C 1
ATOM 964 O O . ARG A 1 137 ? 14.381 -6.328 17.449 1.00 39.84 137 ARG A O 1
ATOM 971 N N . SER A 1 138 ? 13.387 -7.411 19.155 1.00 41.50 138 SER A N 1
ATOM 972 C CA . SER A 1 138 ? 13.109 -6.255 20.003 1.00 41.50 138 SER A CA 1
ATOM 973 C C . SER A 1 138 ? 14.442 -5.750 20.553 1.00 41.50 138 SER A C 1
ATOM 975 O O . SER A 1 138 ? 15.001 -6.349 21.470 1.00 41.50 138 SER A O 1
ATOM 977 N N . GLY A 1 139 ? 14.992 -4.711 19.930 1.00 42.59 139 GLY A N 1
ATOM 978 C CA . GLY A 1 139 ? 16.114 -3.943 20.459 1.00 42.59 139 GLY A CA 1
ATOM 979 C C . GLY A 1 139 ? 15.575 -2.808 21.322 1.00 42.59 139 GLY A C 1
ATOM 980 O O . GLY A 1 139 ? 14.751 -2.035 20.838 1.00 42.59 139 GLY A O 1
ATOM 981 N N . TYR A 1 140 ? 16.000 -2.814 22.585 1.00 37.84 140 TYR A N 1
ATOM 982 C CA . TYR A 1 140 ? 15.852 -1.756 23.588 1.00 37.84 140 TYR A CA 1
ATOM 983 C C . TYR A 1 140 ? 16.409 -0.412 23.108 1.00 37.84 140 TYR A C 1
ATOM 985 O O . TYR A 1 140 ? 17.420 -0.443 22.368 1.00 37.84 140 TYR A O 1
#

Radius of gyration: 15.31 Å; chains: 1; bounding box: 34×38×39 Å

pLDDT: mean 83.78, std 15.61, range [37.84, 96.56]

Foldseek 3Di:
DADDDDDADLDPCLPLQLVPPCSVVCVVVNVVLLVRCLPGDQEEEAEEADQAWDKAAQAAKAACVVSPDGDIFGQAQDDDPDDDDHDDDDSSVVVNRVSCCRRPNHHHYMYTYHYPPDDDDVVVVVVVCVVVPDPPPDDD